Protein AF-A0A0E0HQA9-F1 (afdb_monomer_lite)

Foldseek 3Di:
DDPVVVVVCVLQDAAFPADQDDPDDPDCPPVPPDRRRDGDDVRVDRLVPDDPLSSAPPPPDPPGDPDRDPVVVDPDDCPPPVRVPPD

Radius of gyration: 17.39 Å; chains: 1; bounding box: 38×34×39 Å

Secondary structure (DSSP, 8-state):
--HHHHHHHHHT-PPTTPPP----SS--TT-TT----S--GGGSS-GGGS-GGG-STTTT-TT--S---HHHH----TT-TTT----

pLDDT: mean 78.01, std 9.05, range [38.38, 90.94]

Sequence (87 aa):
MTEECREWVRMNKQRFMQKYYQKGGFFLEKADDCDFSTPTGEDMMDKTILPKVMQVKRFGFKGRMKWTDLVNEDTTDWNNPYVCFAC

Structure (mmCIF, N/CA/C/O backbone):
data_AF-A0A0E0HQA9-F1
#
_entry.id   AF-A0A0E0HQA9-F1
#
loop_
_atom_site.group_PDB
_atom_site.id
_atom_site.type_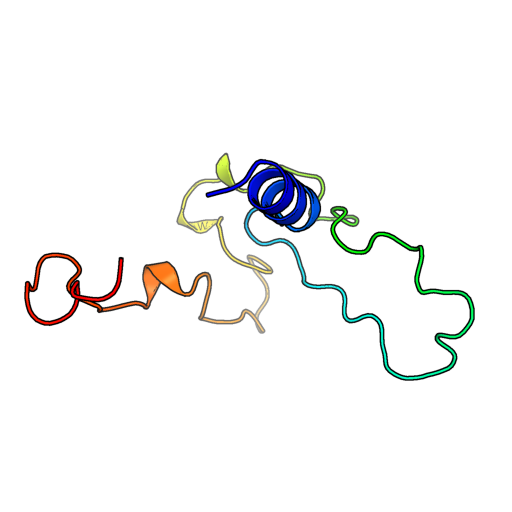symbol
_atom_site.label_atom_id
_atom_site.label_alt_id
_atom_site.label_comp_id
_atom_site.label_asym_id
_atom_site.label_entity_id
_atom_site.label_seq_id
_atom_site.pdbx_PDB_ins_code
_atom_site.Cartn_x
_atom_site.Cartn_y
_atom_site.Cartn_z
_atom_site.occupancy
_atom_site.B_iso_or_equiv
_atom_site.auth_seq_id
_atom_site.auth_comp_id
_atom_site.auth_asym_id
_atom_site.auth_atom_id
_atom_site.pdbx_PDB_model_num
ATOM 1 N N . MET A 1 1 ? -20.754 8.001 -15.690 1.00 58.00 1 MET A N 1
ATOM 2 C CA . MET A 1 1 ? -19.655 7.010 -15.678 1.00 58.00 1 MET A CA 1
ATOM 3 C C . MET A 1 1 ? -19.732 6.186 -16.962 1.00 58.00 1 MET A C 1
ATOM 5 O O . MET A 1 1 ? -20.619 5.346 -17.062 1.00 58.00 1 MET A O 1
ATOM 9 N N . THR A 1 2 ? -18.900 6.483 -17.961 1.00 81.44 2 THR A N 1
ATOM 10 C CA . THR A 1 2 ? -18.866 5.787 -19.266 1.00 81.44 2 THR A CA 1
ATOM 11 C C . THR A 1 2 ? -18.176 4.416 -19.151 1.00 81.44 2 THR A C 1
ATOM 13 O O . THR A 1 2 ? -17.527 4.132 -18.141 1.00 81.44 2 THR A O 1
ATOM 16 N N . GLU A 1 3 ? -18.343 3.534 -20.143 1.00 80.50 3 GLU A N 1
ATOM 17 C CA . GLU A 1 3 ? -17.768 2.173 -20.132 1.00 80.50 3 GLU A CA 1
ATOM 18 C C . GLU A 1 3 ? -16.232 2.185 -20.162 1.00 80.50 3 GLU A C 1
ATOM 20 O O . GLU A 1 3 ? -15.592 1.437 -19.426 1.00 80.50 3 GLU A O 1
ATOM 25 N N . GLU A 1 4 ? -15.652 3.141 -20.886 1.00 79.38 4 GLU A N 1
ATOM 26 C CA . GLU A 1 4 ? -14.211 3.402 -20.954 1.00 79.38 4 GLU A CA 1
ATOM 27 C C . GLU A 1 4 ? -13.603 3.709 -19.572 1.00 79.38 4 GLU A C 1
ATOM 29 O O . GLU A 1 4 ? -12.579 3.142 -19.188 1.00 79.38 4 GLU A O 1
ATOM 34 N N . CYS A 1 5 ? -14.284 4.522 -18.750 1.00 76.44 5 CYS A N 1
ATOM 35 C CA . CYS A 1 5 ? -13.848 4.774 -17.374 1.00 76.44 5 CYS A CA 1
ATOM 36 C C . CYS A 1 5 ? -13.836 3.492 -16.526 1.00 76.44 5 CYS A C 1
ATOM 38 O O . CYS A 1 5 ? -12.982 3.344 -15.652 1.00 76.44 5 CYS A O 1
ATOM 40 N N . ARG A 1 6 ? -14.765 2.550 -16.757 1.00 77.00 6 ARG A N 1
ATOM 41 C CA . ARG A 1 6 ? -14.793 1.275 -16.015 1.00 77.00 6 ARG A CA 1
ATOM 42 C C . ARG A 1 6 ? -13.634 0.370 -16.412 1.00 77.00 6 ARG A C 1
ATOM 44 O O . ARG A 1 6 ? -13.085 -0.309 -15.545 1.00 77.00 6 ARG A O 1
ATOM 51 N N . GLU A 1 7 ? -13.265 0.355 -17.688 1.00 79.62 7 GLU A N 1
ATOM 52 C CA . GLU A 1 7 ? -12.111 -0.409 -18.163 1.00 79.62 7 GLU A CA 1
ATOM 53 C C . GLU A 1 7 ? -10.797 0.170 -17.652 1.00 79.62 7 GLU A C 1
ATOM 55 O O . GLU A 1 7 ? -9.972 -0.586 -17.143 1.00 79.62 7 GLU A O 1
ATOM 60 N N . TRP A 1 8 ? -10.637 1.496 -17.666 1.00 73.00 8 TRP A N 1
ATOM 61 C CA . TRP A 1 8 ? -9.445 2.149 -17.122 1.00 73.00 8 TRP A CA 1
ATOM 62 C C . TRP A 1 8 ? -9.251 1.849 -15.632 1.00 73.00 8 TRP A C 1
ATOM 64 O O . TRP A 1 8 ? -8.153 1.489 -15.204 1.00 73.00 8 TRP A O 1
ATOM 74 N N . VAL A 1 9 ? -10.332 1.913 -14.844 1.00 76.19 9 VAL A N 1
ATOM 75 C CA . VAL A 1 9 ? -10.315 1.528 -13.424 1.00 76.19 9 VAL A CA 1
ATOM 76 C C . VAL A 1 9 ? -9.971 0.050 -13.259 1.00 76.19 9 VAL A C 1
ATOM 78 O O . VAL A 1 9 ? -9.240 -0.293 -12.338 1.00 76.19 9 VAL A O 1
ATOM 81 N N . ARG A 1 10 ? -10.469 -0.833 -14.134 1.00 75.00 10 ARG A N 1
ATOM 82 C CA . ARG A 1 10 ? -10.185 -2.275 -14.078 1.00 75.00 10 ARG A CA 1
ATOM 83 C C . ARG A 1 10 ? -8.718 -2.581 -14.400 1.00 75.00 10 ARG A C 1
ATOM 85 O O . ARG A 1 10 ? -8.118 -3.368 -13.677 1.00 75.00 10 ARG A O 1
ATOM 92 N N . MET A 1 11 ? -8.159 -1.948 -15.431 1.00 73.56 11 MET A N 1
ATOM 93 C CA . MET A 1 11 ? -6.761 -2.102 -15.860 1.00 73.56 11 MET A CA 1
ATOM 94 C C . MET A 1 11 ? -5.771 -1.550 -14.830 1.00 73.56 11 MET A C 1
ATOM 96 O O . MET A 1 11 ? -4.708 -2.116 -14.623 1.00 73.56 11 MET A O 1
ATOM 100 N N . ASN A 1 12 ? -6.136 -0.479 -14.124 1.00 77.50 12 ASN A N 1
ATOM 101 C CA . ASN A 1 12 ? -5.269 0.151 -13.125 1.00 77.50 12 ASN A CA 1
ATOM 102 C C . ASN A 1 12 ? -5.572 -0.295 -11.685 1.00 77.50 12 ASN A C 1
ATOM 104 O O . ASN A 1 12 ? -5.096 0.314 -10.724 1.00 77.50 12 ASN A O 1
ATOM 108 N N . LYS A 1 13 ? -6.366 -1.358 -11.499 1.00 81.56 13 LYS A N 1
ATOM 109 C CA . LYS A 1 13 ? -6.732 -1.835 -10.164 1.00 81.56 13 LYS A CA 1
ATOM 110 C C . LYS A 1 13 ? -5.615 -2.684 -9.562 1.00 81.56 13 LYS A C 1
ATOM 112 O O . LYS A 1 13 ? -5.488 -3.868 -9.857 1.00 81.56 13 LYS A O 1
ATOM 117 N N . GLN A 1 14 ? -4.862 -2.094 -8.641 1.00 83.12 14 GLN A N 1
ATOM 118 C CA . GLN A 1 14 ? -3.866 -2.817 -7.854 1.00 83.12 14 GLN A CA 1
ATOM 119 C C . GLN A 1 14 ? -4.512 -3.642 -6.732 1.00 83.12 14 GLN A C 1
ATOM 121 O O . GLN A 1 14 ? -5.562 -3.289 -6.184 1.00 83.12 14 GLN A O 1
ATOM 126 N N . ARG A 1 15 ? -3.876 -4.762 -6.380 1.00 85.62 15 ARG A N 1
ATOM 127 C CA . ARG A 1 15 ? -4.290 -5.619 -5.262 1.00 85.62 15 ARG A CA 1
ATOM 128 C C . ARG A 1 15 ? -3.885 -5.011 -3.921 1.00 85.62 15 ARG A C 1
ATOM 130 O O . ARG A 1 15 ? -2.988 -4.173 -3.826 1.00 85.62 15 ARG A O 1
ATOM 137 N N . PHE A 1 16 ? -4.534 -5.482 -2.859 1.00 83.56 16 PHE A N 1
ATOM 138 C CA . PHE A 1 16 ? -4.249 -5.048 -1.496 1.00 83.56 16 PHE A CA 1
ATOM 139 C C . PHE A 1 16 ? -2.767 -5.259 -1.137 1.00 83.56 16 PHE A C 1
ATOM 141 O O . PHE A 1 16 ? -2.223 -6.350 -1.308 1.00 83.56 16 PHE A O 1
ATOM 148 N N . MET A 1 17 ? -2.122 -4.196 -0.641 1.00 83.44 17 MET A N 1
ATOM 149 C CA . MET A 1 17 ? -0.695 -4.127 -0.295 1.00 83.44 17 MET A CA 1
ATOM 150 C C . MET A 1 17 ? 0.307 -4.345 -1.442 1.00 83.44 17 MET A C 1
ATOM 152 O O . MET A 1 17 ? 1.506 -4.426 -1.158 1.00 83.44 17 MET A O 1
ATOM 156 N N . GLN A 1 18 ? -0.132 -4.372 -2.703 1.00 86.62 18 GLN A N 1
ATOM 157 C CA . GLN A 1 18 ? 0.770 -4.476 -3.848 1.00 86.62 18 GLN A CA 1
ATOM 158 C C . GLN A 1 18 ? 1.757 -3.299 -3.882 1.00 86.62 18 GLN A C 1
ATOM 160 O O . GLN A 1 18 ? 1.422 -2.158 -3.535 1.00 86.62 18 GLN A O 1
ATOM 165 N N . LYS A 1 19 ? 3.011 -3.563 -4.254 1.00 83.75 19 LYS A N 1
ATOM 166 C CA . LYS A 1 19 ? 4.001 -2.500 -4.441 1.00 83.75 19 LYS A CA 1
ATOM 167 C C . LYS A 1 19 ? 3.787 -1.808 -5.787 1.00 83.75 19 LYS A C 1
ATOM 169 O O . LYS A 1 19 ? 3.748 -2.459 -6.824 1.00 83.75 19 LYS A O 1
ATOM 174 N N . TYR A 1 20 ? 3.735 -0.476 -5.769 1.00 83.94 20 TYR A N 1
ATOM 175 C CA . TYR A 1 20 ? 3.751 0.310 -6.997 1.00 83.94 20 TYR A CA 1
ATOM 176 C C . TYR A 1 20 ? 5.102 0.161 -7.704 1.00 83.94 20 TYR A C 1
ATOM 178 O O . TYR A 1 20 ? 6.157 0.433 -7.117 1.00 83.94 20 TYR A O 1
ATOM 186 N N . TYR A 1 21 ? 5.059 -0.280 -8.958 1.00 84.19 21 TYR A N 1
ATOM 187 C CA . TYR A 1 21 ? 6.225 -0.310 -9.822 1.00 84.19 21 TYR A CA 1
ATOM 188 C C . TYR A 1 21 ? 6.348 1.033 -10.541 1.00 84.19 21 TYR A C 1
ATOM 190 O O . TYR A 1 21 ? 5.495 1.413 -11.338 1.00 84.19 21 TYR A O 1
ATOM 198 N N . GLN A 1 22 ? 7.418 1.769 -10.249 1.00 82.50 22 GLN A N 1
ATOM 199 C CA . GLN A 1 22 ? 7.705 3.017 -10.940 1.00 82.50 22 GLN A CA 1
ATOM 200 C C . GLN A 1 22 ? 8.405 2.706 -12.266 1.00 82.50 22 GLN A C 1
ATOM 202 O O . GLN A 1 22 ? 9.495 2.141 -12.268 1.00 82.50 22 GLN A O 1
ATOM 207 N N . LYS A 1 23 ? 7.802 3.134 -13.380 1.00 78.31 23 LYS A N 1
ATOM 208 C CA . LYS A 1 23 ? 8.293 2.920 -14.754 1.00 78.31 23 LYS A CA 1
ATOM 209 C C . LYS A 1 23 ? 9.703 3.484 -15.024 1.00 78.31 23 LYS A C 1
ATOM 211 O O . LYS A 1 23 ? 10.358 3.081 -15.977 1.00 78.31 23 LYS A O 1
ATOM 216 N N . GLY A 1 24 ? 10.203 4.369 -14.159 1.00 79.62 24 GLY A N 1
ATOM 217 C CA . GLY A 1 24 ? 11.455 5.096 -14.375 1.00 79.62 24 GLY A CA 1
ATOM 218 C C . GLY A 1 24 ? 11.296 6.192 -15.435 1.00 79.62 24 GLY A C 1
ATOM 219 O O . GLY A 1 24 ? 10.248 6.312 -16.060 1.00 79.62 24 GLY A O 1
ATOM 220 N N . GLY A 1 25 ? 12.317 7.038 -15.589 1.00 78.50 25 GLY A N 1
ATOM 221 C CA . GLY A 1 25 ? 12.303 8.174 -16.527 1.00 78.50 25 GLY A CA 1
ATOM 222 C C . GLY A 1 25 ? 13.285 8.052 -17.695 1.00 78.50 25 GLY A C 1
ATOM 223 O O . GLY A 1 25 ? 13.422 8.994 -18.466 1.00 78.50 25 GLY A O 1
ATOM 224 N N . PHE A 1 26 ? 14.002 6.932 -17.815 1.00 77.38 26 PHE A N 1
ATOM 225 C CA . PHE A 1 26 ? 15.091 6.763 -18.781 1.00 77.38 26 PHE A CA 1
ATOM 226 C C . PHE A 1 26 ? 14.721 5.712 -19.838 1.00 77.38 26 PHE A C 1
ATOM 228 O O . PHE A 1 26 ? 14.215 4.651 -19.486 1.00 77.38 26 PHE A O 1
ATOM 235 N N . PHE A 1 27 ? 15.003 6.006 -21.115 1.00 70.38 27 PHE A N 1
ATOM 236 C CA . PHE A 1 27 ? 14.843 5.104 -22.273 1.00 70.38 27 PHE A CA 1
ATOM 237 C C . PHE A 1 27 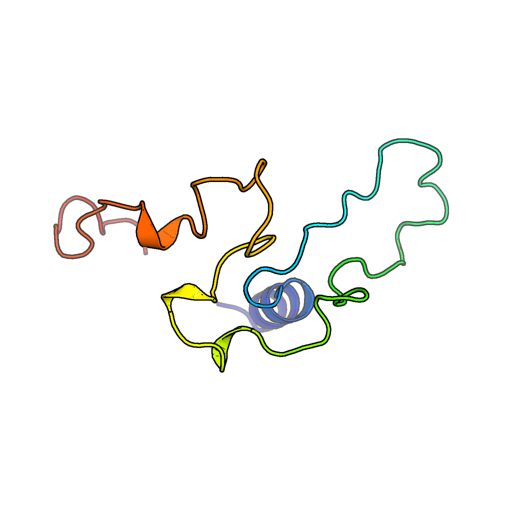? 13.440 4.478 -22.435 1.00 70.38 27 PHE A C 1
ATOM 239 O O . PHE A 1 27 ? 13.297 3.267 -22.579 1.00 70.38 27 PHE A O 1
ATOM 246 N N . LEU A 1 28 ? 12.397 5.314 -22.436 1.00 69.31 28 LEU A N 1
ATOM 247 C CA . LEU A 1 28 ? 10.993 4.874 -22.481 1.00 69.31 28 LEU A CA 1
ATOM 248 C C . LEU A 1 28 ? 10.446 4.573 -23.886 1.00 69.31 28 LEU A C 1
ATOM 250 O O . LEU A 1 28 ? 9.377 3.987 -23.990 1.00 69.31 28 LEU A O 1
ATOM 254 N N . GLU A 1 29 ? 11.192 4.886 -24.949 1.00 68.38 29 GLU A N 1
ATOM 255 C CA . GLU A 1 29 ? 10.751 4.821 -26.359 1.00 68.38 29 GLU A CA 1
ATOM 256 C C . GLU A 1 29 ? 10.175 3.465 -26.821 1.00 68.38 29 GLU A C 1
ATOM 258 O O . GLU A 1 29 ? 9.517 3.396 -27.852 1.00 68.38 29 GLU A O 1
ATOM 263 N N . LYS A 1 30 ? 10.433 2.375 -26.086 1.00 64.69 30 LYS A N 1
ATOM 264 C CA . LYS A 1 30 ? 9.937 1.017 -26.382 1.00 64.69 30 LYS A CA 1
ATOM 265 C C . LYS A 1 30 ? 9.157 0.366 -25.237 1.00 64.69 30 LYS A C 1
ATOM 267 O O . LYS A 1 30 ? 8.753 -0.783 -25.364 1.00 64.69 30 LYS A O 1
ATOM 272 N N . ALA A 1 31 ? 9.001 1.049 -24.106 1.00 62.09 31 ALA A N 1
ATOM 273 C CA . ALA A 1 31 ? 8.449 0.468 -22.880 1.00 62.09 31 ALA A CA 1
ATOM 274 C C . ALA A 1 31 ? 7.014 0.932 -22.585 1.00 62.09 31 ALA A C 1
ATOM 276 O O . ALA A 1 31 ? 6.489 0.650 -21.505 1.00 62.09 31 ALA A O 1
ATOM 277 N N . ASP A 1 32 ? 6.394 1.676 -23.504 1.00 64.56 32 ASP A N 1
ATOM 278 C CA . ASP A 1 32 ? 5.062 2.247 -23.304 1.00 64.56 32 ASP A CA 1
ATOM 279 C C . ASP A 1 32 ? 3.938 1.206 -23.287 1.00 64.56 32 ASP A C 1
ATOM 281 O O . ASP A 1 32 ? 2.967 1.407 -22.562 1.00 64.56 32 ASP A O 1
ATOM 285 N N . ASP A 1 33 ? 4.146 0.053 -23.927 1.00 67.69 33 ASP A N 1
ATOM 286 C CA . ASP A 1 33 ? 3.152 -1.026 -24.020 1.00 67.69 33 ASP A CA 1
ATOM 287 C C . ASP A 1 33 ? 3.264 -2.089 -22.907 1.00 67.69 33 ASP A C 1
ATOM 289 O O . ASP A 1 33 ? 2.527 -3.076 -22.903 1.00 67.69 33 ASP A O 1
ATOM 293 N N . CYS A 1 34 ? 4.191 -1.930 -21.956 1.00 71.75 34 CYS A N 1
ATOM 294 C CA . CYS A 1 34 ? 4.347 -2.879 -20.853 1.00 71.75 34 CYS A CA 1
ATOM 295 C C . CYS A 1 34 ? 3.354 -2.581 -19.719 1.00 71.75 34 CYS A C 1
ATOM 297 O O . CYS A 1 34 ? 3.343 -1.482 -19.165 1.00 71.75 34 CYS A O 1
ATOM 299 N N . ASP A 1 35 ? 2.570 -3.584 -19.320 1.00 73.31 35 ASP A N 1
ATOM 300 C CA . ASP A 1 35 ? 1.676 -3.489 -18.165 1.00 73.31 35 ASP A CA 1
ATOM 301 C C . ASP A 1 35 ? 2.458 -3.631 -16.843 1.00 73.31 35 ASP A C 1
ATOM 303 O O . ASP A 1 35 ? 3.116 -4.641 -16.586 1.00 73.31 35 ASP A O 1
ATOM 307 N N . PHE A 1 36 ? 2.382 -2.605 -15.990 1.00 78.12 36 PHE A N 1
ATOM 308 C CA . PHE A 1 36 ? 3.030 -2.549 -14.671 1.00 78.12 36 PHE A CA 1
ATOM 309 C C . PHE A 1 36 ? 2.049 -2.759 -13.510 1.00 78.12 36 PHE A C 1
ATOM 311 O O . PHE A 1 36 ? 2.438 -2.698 -12.340 1.00 78.12 36 PHE A O 1
ATOM 318 N N . SER A 1 37 ? 0.770 -2.982 -13.814 1.00 79.31 37 SER A N 1
ATOM 319 C CA . SER A 1 37 ? -0.278 -3.203 -12.817 1.00 79.31 37 SER A CA 1
ATOM 320 C C . SER A 1 37 ? -0.260 -4.625 -12.248 1.00 79.31 37 SER A C 1
ATOM 322 O O . SER A 1 37 ? -0.858 -4.887 -11.202 1.00 79.31 37 SER A O 1
ATOM 324 N N . THR A 1 38 ? 0.462 -5.548 -12.888 1.00 83.25 38 THR A N 1
ATOM 325 C CA . THR A 1 38 ? 0.472 -6.963 -12.515 1.00 83.25 38 THR A CA 1
ATOM 326 C C . THR A 1 38 ? 1.199 -7.222 -11.187 1.00 83.25 38 THR A C 1
ATOM 328 O O . THR A 1 38 ? 2.230 -6.598 -10.916 1.00 83.25 38 THR A O 1
ATOM 331 N N . PRO A 1 39 ? 0.703 -8.144 -10.340 1.00 80.38 39 PRO A N 1
ATOM 332 C CA . PRO A 1 39 ? 1.341 -8.483 -9.072 1.00 80.38 39 PRO A CA 1
ATOM 333 C C . PRO A 1 39 ? 2.653 -9.242 -9.289 1.00 80.38 39 PRO A C 1
ATOM 335 O O . PRO A 1 39 ? 2.694 -10.251 -9.992 1.00 80.38 39 PRO A O 1
ATOM 338 N N . THR A 1 40 ? 3.714 -8.802 -8.613 1.00 82.19 40 THR A N 1
ATOM 339 C CA . THR A 1 40 ? 5.053 -9.394 -8.742 1.00 82.19 40 THR A CA 1
ATOM 340 C C . THR A 1 40 ? 5.445 -10.139 -7.468 1.00 82.19 40 THR A C 1
ATOM 342 O O . THR A 1 40 ? 5.351 -9.595 -6.367 1.00 82.19 40 THR A O 1
ATOM 345 N N . GLY A 1 41 ? 5.932 -11.377 -7.613 1.00 82.62 41 GLY A N 1
ATOM 346 C CA . GLY A 1 41 ? 6.534 -12.164 -6.530 1.00 82.62 41 GLY A CA 1
ATOM 347 C C . GLY A 1 41 ? 5.623 -12.333 -5.307 1.00 82.62 41 GLY A C 1
ATOM 348 O O . GLY A 1 41 ? 4.637 -13.061 -5.347 1.00 82.62 41 GLY A O 1
ATOM 349 N N . GLU A 1 42 ? 5.955 -11.646 -4.212 1.00 75.75 42 GLU A N 1
ATOM 350 C CA . GLU A 1 42 ? 5.268 -11.728 -2.910 1.00 75.75 42 GLU A CA 1
ATOM 351 C C . GLU A 1 42 ? 3.824 -11.174 -2.933 1.00 75.75 42 GLU A C 1
ATOM 353 O O . GLU A 1 42 ? 3.030 -11.434 -2.026 1.00 75.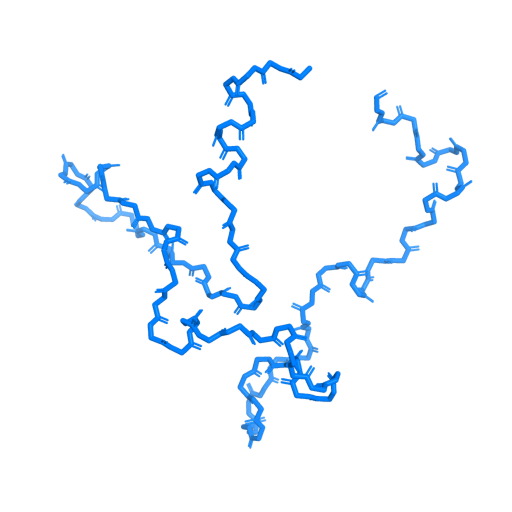75 42 GLU A O 1
ATOM 358 N N . ASP A 1 43 ? 3.459 -10.416 -3.971 1.00 79.81 43 ASP A N 1
ATOM 359 C CA . ASP A 1 43 ? 2.119 -9.840 -4.165 1.00 79.81 43 ASP A CA 1
ATOM 360 C C . ASP A 1 43 ? 1.158 -10.766 -4.938 1.00 79.81 43 ASP A C 1
ATOM 362 O O . ASP A 1 43 ? -0.009 -10.427 -5.146 1.00 79.81 43 ASP A O 1
ATOM 366 N N . MET A 1 44 ? 1.614 -11.959 -5.345 1.00 82.88 44 MET A N 1
ATOM 367 C CA . MET A 1 44 ? 0.754 -12.969 -5.978 1.00 82.88 44 MET A CA 1
ATOM 368 C C . MET A 1 44 ? -0.271 -13.564 -5.004 1.00 82.88 44 MET A C 1
ATOM 370 O O . MET A 1 44 ? -1.373 -13.940 -5.413 1.00 82.88 44 MET A O 1
ATOM 374 N N . MET A 1 45 ? 0.058 -13.610 -3.713 1.00 83.38 45 MET A N 1
ATOM 375 C CA . MET A 1 45 ? -0.834 -14.135 -2.680 1.00 83.38 45 MET A CA 1
ATOM 376 C C . MET A 1 45 ? -1.886 -13.102 -2.284 1.00 83.38 45 MET A C 1
ATOM 378 O O . MET A 1 45 ? -1.594 -11.910 -2.174 1.00 83.38 45 MET A O 1
ATOM 382 N N . ASP A 1 46 ? -3.112 -13.563 -2.035 1.00 84.19 46 ASP A N 1
ATOM 383 C CA . ASP A 1 46 ? -4.167 -12.680 -1.554 1.00 84.19 46 ASP A CA 1
ATOM 384 C C . ASP A 1 46 ? -3.985 -12.370 -0.065 1.00 84.19 46 ASP A C 1
ATOM 386 O O . ASP A 1 46 ? -4.247 -13.196 0.810 1.00 84.19 46 ASP A O 1
ATOM 390 N N . LYS A 1 47 ? -3.515 -11.157 0.225 1.00 84.00 47 LYS A N 1
ATOM 391 C CA . LYS A 1 47 ? -3.218 -10.715 1.591 1.00 84.00 47 LYS A CA 1
ATOM 392 C C . LYS A 1 47 ? -4.473 -10.331 2.381 1.00 84.00 47 LYS A C 1
ATOM 394 O O . LYS A 1 47 ? -4.373 -10.083 3.579 1.00 84.00 47 LYS A O 1
ATOM 399 N N . THR A 1 48 ? -5.648 -10.311 1.750 1.00 84.94 48 THR A N 1
ATOM 400 C CA . THR A 1 48 ? -6.923 -10.015 2.429 1.00 84.94 48 THR A CA 1
ATOM 401 C C . THR A 1 48 ? -7.369 -11.140 3.364 1.00 84.94 48 THR A C 1
ATOM 403 O O . THR A 1 48 ? -8.016 -10.878 4.374 1.00 84.94 48 THR A O 1
ATOM 406 N N . ILE A 1 49 ? -6.961 -12.379 3.073 1.00 89.00 49 ILE A N 1
ATOM 407 C CA . ILE A 1 49 ? -7.292 -13.575 3.863 1.00 89.00 49 ILE A CA 1
ATOM 408 C C . ILE A 1 49 ? -6.491 -13.608 5.179 1.00 89.00 49 ILE A C 1
ATOM 410 O O . ILE A 1 49 ? -6.830 -14.32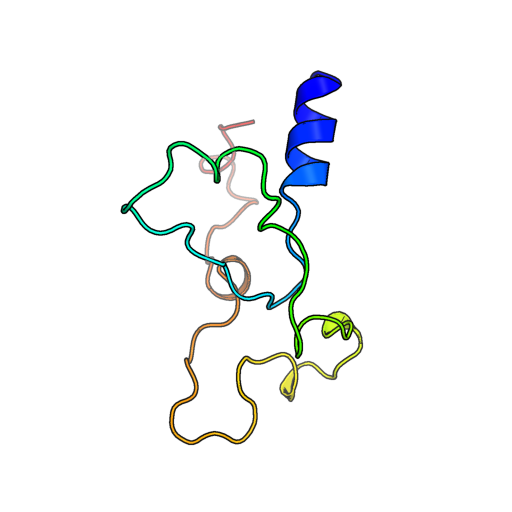7 6.119 1.00 89.00 49 ILE A O 1
ATOM 414 N N . LEU A 1 50 ? -5.424 -12.810 5.276 1.00 86.75 50 LEU A N 1
ATOM 415 C CA . LEU A 1 50 ? -4.582 -12.756 6.463 1.00 86.75 50 LEU A CA 1
ATOM 416 C C . LEU A 1 50 ? -5.316 -12.081 7.637 1.00 86.75 50 LEU A C 1
ATOM 418 O O . LEU A 1 50 ? -6.027 -11.094 7.436 1.00 86.75 50 LEU A O 1
ATOM 422 N N . PRO A 1 51 ? -5.082 -12.532 8.882 1.00 90.94 51 PRO A N 1
ATOM 423 C CA . PRO A 1 51 ? -5.514 -11.830 10.087 1.00 90.94 51 PRO A CA 1
ATOM 424 C C . PRO A 1 51 ? -5.018 -10.380 10.111 1.00 90.94 51 PRO A C 1
ATOM 426 O O . PRO A 1 51 ? -3.896 -10.101 9.685 1.00 90.94 51 PRO A O 1
ATOM 429 N N . LYS A 1 52 ? -5.805 -9.460 10.685 1.00 86.50 52 LYS A N 1
ATOM 430 C CA . LYS A 1 52 ? -5.543 -8.004 10.659 1.00 86.50 52 LYS A CA 1
ATOM 431 C C . LYS A 1 52 ? -4.128 -7.610 11.108 1.00 86.50 52 LYS A C 1
ATOM 433 O O . LYS A 1 52 ? -3.532 -6.710 10.529 1.00 86.50 52 LYS A O 1
ATOM 438 N N . VAL A 1 53 ? -3.558 -8.311 12.089 1.00 86.44 53 VAL A N 1
ATOM 439 C CA . VAL A 1 53 ? -2.192 -8.061 12.596 1.00 86.44 53 VAL A CA 1
ATOM 440 C C . VAL A 1 53 ? -1.111 -8.351 11.541 1.00 86.44 53 VAL A C 1
ATOM 442 O O . VAL A 1 53 ? -0.060 -7.713 11.539 1.00 86.44 53 VAL A O 1
ATOM 445 N N . MET A 1 54 ? -1.380 -9.285 10.625 1.00 87.19 54 MET A N 1
ATOM 446 C CA . MET A 1 54 ? -0.488 -9.674 9.528 1.00 87.19 54 MET A CA 1
ATOM 447 C C . MET A 1 54 ? -0.755 -8.911 8.221 1.00 87.19 54 MET A C 1
ATOM 449 O O . MET A 1 54 ? 0.054 -9.009 7.301 1.00 87.19 54 MET A O 1
ATOM 453 N N . GLN A 1 55 ? -1.823 -8.108 8.135 1.00 87.25 55 GLN A N 1
ATOM 454 C CA . GLN A 1 55 ? -2.138 -7.238 6.987 1.00 87.25 55 GLN A CA 1
ATOM 455 C C . GLN A 1 55 ? -1.238 -5.993 6.955 1.00 87.25 55 GLN A C 1
ATOM 457 O O . GLN A 1 55 ? -1.688 -4.848 6.937 1.00 87.25 55 GLN A O 1
ATOM 462 N N . VAL A 1 56 ? 0.072 -6.212 7.028 1.00 85.31 56 VAL A N 1
ATOM 463 C CA . VAL A 1 56 ? 1.066 -5.156 7.154 1.00 85.31 56 VAL A CA 1
ATOM 464 C C . VAL A 1 56 ? 2.283 -5.449 6.288 1.00 85.31 56 VAL A C 1
ATOM 466 O O . VAL A 1 56 ? 2.739 -6.587 6.187 1.00 85.31 56 VAL A O 1
ATOM 469 N N . LYS A 1 57 ? 2.841 -4.420 5.637 1.00 82.75 57 LYS A N 1
ATOM 470 C CA . LYS A 1 57 ? 4.000 -4.613 4.752 1.00 82.75 57 LYS A CA 1
ATOM 471 C C . LYS A 1 57 ? 5.220 -5.038 5.576 1.00 82.75 57 LYS A C 1
ATOM 473 O O . LYS A 1 57 ? 5.548 -4.380 6.563 1.00 82.75 57 LYS A O 1
ATOM 478 N N . ARG A 1 58 ? 5.910 -6.099 5.131 1.00 80.81 58 ARG A N 1
ATOM 479 C CA . ARG A 1 58 ? 7.151 -6.633 5.732 1.00 80.81 58 ARG A CA 1
ATOM 480 C C . ARG A 1 58 ? 6.985 -6.984 7.221 1.00 80.81 58 ARG A C 1
ATOM 482 O O . ARG A 1 58 ? 7.702 -6.464 8.078 1.00 80.81 58 ARG A O 1
ATOM 489 N N . PHE A 1 59 ? 6.014 -7.845 7.528 1.00 84.25 59 PHE A N 1
ATOM 490 C CA . PHE A 1 59 ? 5.782 -8.351 8.884 1.00 84.25 59 PHE A CA 1
ATOM 491 C C . PHE A 1 59 ? 7.064 -8.974 9.473 1.00 84.25 59 PHE A C 1
ATOM 493 O O . PHE A 1 59 ? 7.783 -9.690 8.784 1.00 84.25 59 PHE A O 1
ATOM 500 N N . GLY A 1 60 ? 7.381 -8.658 10.733 1.00 85.44 60 GLY A N 1
ATOM 501 C CA . GLY A 1 60 ? 8.576 -9.168 11.425 1.00 85.44 60 GLY A CA 1
ATOM 502 C C . GLY A 1 60 ? 9.898 -8.438 11.135 1.00 85.44 60 GLY A C 1
ATOM 503 O O . GLY A 1 60 ? 10.896 -8.726 11.790 1.00 85.44 60 GLY A O 1
ATOM 504 N N . PHE A 1 61 ? 9.938 -7.459 10.220 1.00 87.50 61 PHE A N 1
ATOM 505 C CA . PHE A 1 61 ? 11.152 -6.675 9.956 1.00 87.50 61 PHE A CA 1
ATOM 506 C C . PHE A 1 61 ? 11.255 -5.427 10.846 1.00 87.50 61 PHE A C 1
ATOM 508 O O . PHE A 1 61 ? 10.310 -4.649 10.972 1.00 87.50 61 PHE A O 1
ATOM 515 N N . LYS A 1 62 ? 12.456 -5.169 11.384 1.00 83.94 62 LYS A N 1
ATOM 516 C CA . LYS A 1 62 ? 12.761 -4.000 12.239 1.00 83.94 62 LYS A CA 1
ATOM 517 C C . LYS A 1 62 ? 12.523 -2.644 11.545 1.00 83.94 62 LYS A C 1
ATOM 519 O O . LYS A 1 62 ? 12.250 -1.658 12.216 1.00 83.94 62 LYS A O 1
ATOM 524 N N . GLY A 1 63 ? 12.608 -2.595 10.212 1.00 84.62 63 GLY A N 1
ATOM 525 C CA . GLY A 1 63 ? 12.416 -1.391 9.385 1.00 84.62 63 GLY A CA 1
ATOM 526 C C . GLY A 1 63 ? 11.022 -1.259 8.767 1.00 84.62 63 GLY A C 1
ATOM 527 O O . GLY A 1 63 ? 10.888 -0.757 7.651 1.00 84.62 63 GLY A O 1
ATOM 528 N N . ARG A 1 64 ? 9.990 -1.788 9.428 1.00 85.94 64 ARG A N 1
ATOM 529 C CA . ARG A 1 64 ? 8.615 -1.737 8.929 1.00 85.94 64 ARG A CA 1
ATOM 530 C C . ARG A 1 64 ? 8.084 -0.293 8.892 1.00 85.94 64 ARG A C 1
ATOM 532 O O . ARG A 1 64 ? 8.256 0.474 9.837 1.00 85.94 64 ARG A O 1
ATOM 539 N N . MET A 1 65 ? 7.374 0.051 7.816 1.00 79.62 65 MET A N 1
ATOM 540 C CA . MET A 1 65 ? 6.626 1.309 7.716 1.00 79.62 65 MET A CA 1
ATOM 541 C C . MET A 1 65 ? 5.378 1.260 8.608 1.00 79.62 65 MET A C 1
ATOM 543 O O . MET A 1 65 ? 4.674 0.249 8.640 1.00 79.62 65 MET A O 1
ATOM 547 N N . LYS A 1 66 ? 5.110 2.355 9.328 1.00 79.88 66 LYS A N 1
ATOM 548 C CA . LYS A 1 66 ? 3.957 2.465 10.238 1.00 79.88 66 LYS A CA 1
ATOM 549 C C . LYS A 1 66 ? 2.624 2.475 9.481 1.00 79.88 66 LYS A C 1
ATOM 551 O O . LYS A 1 66 ? 1.672 1.843 9.923 1.00 79.88 66 LYS A O 1
ATOM 556 N N . TRP A 1 67 ? 2.608 3.122 8.320 1.00 77.81 67 TRP A N 1
ATOM 557 C CA . TRP A 1 67 ? 1.415 3.369 7.513 1.00 77.81 67 TRP A CA 1
ATOM 558 C C . TRP A 1 67 ? 1.078 2.181 6.605 1.00 77.81 67 TRP A C 1
ATOM 560 O O . TRP A 1 67 ? 1.975 1.580 6.004 1.00 77.81 67 TRP A O 1
ATOM 570 N N . THR A 1 68 ? -0.210 1.841 6.523 1.00 77.44 68 THR A N 1
ATOM 571 C CA . THR A 1 68 ? -0.721 0.706 5.733 1.00 77.44 68 THR A CA 1
ATOM 572 C C . THR A 1 68 ? -1.532 1.193 4.540 1.00 77.44 68 THR A C 1
ATOM 574 O O . THR A 1 68 ? -1.044 1.090 3.415 1.00 77.44 68 THR A O 1
ATOM 577 N N . ASP A 1 69 ? -2.687 1.805 4.801 1.00 77.94 69 ASP A N 1
ATOM 578 C CA . ASP A 1 69 ? -3.602 2.345 3.797 1.00 77.94 69 ASP A CA 1
ATOM 579 C C . ASP A 1 69 ? -4.023 3.764 4.166 1.00 77.94 69 ASP A C 1
ATOM 581 O O . ASP A 1 69 ? -4.192 4.064 5.346 1.00 77.94 69 ASP A O 1
ATOM 585 N N . LEU A 1 70 ? -4.264 4.605 3.156 1.00 78.25 70 LEU A N 1
ATOM 586 C CA . LEU A 1 70 ? -4.778 5.959 3.371 1.00 78.25 70 LEU A CA 1
ATOM 587 C C . LEU A 1 70 ? -6.124 5.928 4.102 1.00 78.25 70 LEU A C 1
ATOM 589 O O . LEU A 1 70 ? -6.322 6.694 5.028 1.00 78.25 70 LEU A O 1
ATOM 593 N N . VAL A 1 71 ? -7.001 4.985 3.748 1.00 79.44 71 VAL A N 1
ATOM 594 C CA . VAL A 1 71 ? -8.345 4.848 4.334 1.00 79.44 71 VAL A CA 1
ATOM 595 C C . VAL A 1 71 ? -8.309 4.576 5.842 1.00 79.44 71 VAL A C 1
ATOM 597 O O . VAL A 1 71 ? -9.213 4.991 6.552 1.00 79.44 71 VAL A O 1
ATOM 600 N N . ASN A 1 72 ? -7.274 3.900 6.353 1.00 78.31 72 ASN A N 1
ATOM 601 C CA . ASN A 1 72 ? -7.165 3.643 7.795 1.00 78.31 72 ASN A CA 1
ATOM 602 C C . ASN A 1 72 ? -6.733 4.890 8.584 1.00 78.31 72 ASN A C 1
ATOM 604 O O . ASN A 1 72 ? -6.962 4.946 9.787 1.00 78.31 72 ASN A O 1
ATOM 608 N N . GLU A 1 73 ? -6.081 5.846 7.922 1.00 80.44 73 GLU A N 1
ATOM 609 C CA . GLU A 1 73 ? -5.578 7.088 8.525 1.00 80.44 73 GLU A CA 1
ATOM 610 C C . GLU A 1 73 ? -6.448 8.299 8.162 1.00 80.44 73 GLU A C 1
ATOM 612 O O . GLU A 1 73 ? -6.275 9.385 8.715 1.00 80.44 73 GLU A O 1
ATOM 617 N N . ASP A 1 74 ? -7.366 8.119 7.212 1.00 82.06 74 ASP A N 1
ATOM 618 C CA . ASP A 1 74 ? -8.314 9.123 6.770 1.00 82.06 74 ASP A CA 1
ATOM 619 C C . ASP A 1 74 ? -9.349 9.361 7.871 1.00 82.06 74 ASP A C 1
ATOM 621 O O . ASP A 1 74 ? -10.202 8.523 8.159 1.00 82.06 74 ASP A O 1
ATOM 625 N N . THR A 1 75 ? -9.253 10.520 8.513 1.00 81.94 75 THR A N 1
ATOM 626 C CA . T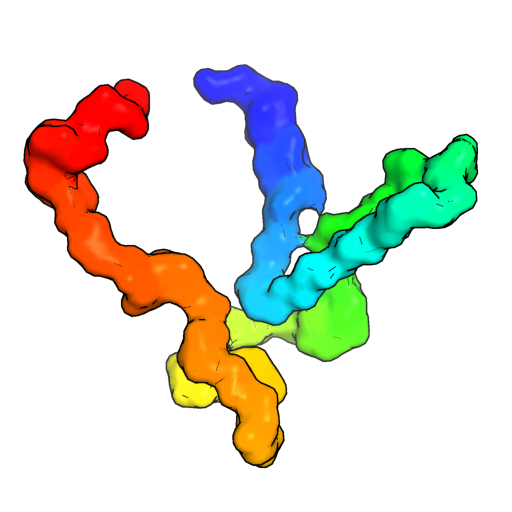HR A 1 75 ? -10.190 10.966 9.549 1.00 81.94 75 THR A CA 1
ATOM 627 C C . THR A 1 75 ? -11.352 11.774 8.975 1.00 81.94 75 THR A C 1
ATOM 629 O O . THR A 1 75 ? -12.106 12.387 9.733 1.00 81.94 75 THR A O 1
ATOM 632 N N . THR A 1 76 ? -11.498 11.801 7.647 1.00 81.50 76 THR A N 1
ATOM 633 C CA . THR A 1 76 ? -12.576 12.516 6.968 1.00 81.50 76 THR A CA 1
ATOM 634 C C . THR A 1 76 ? -13.931 11.957 7.397 1.00 81.50 76 THR A C 1
ATOM 636 O O . THR A 1 76 ? -14.232 10.776 7.221 1.00 81.50 76 THR A O 1
ATOM 639 N N . ASP A 1 77 ? -14.773 12.824 7.962 1.00 80.50 77 ASP A N 1
ATOM 640 C CA . ASP A 1 77 ? -16.153 12.477 8.282 1.00 80.50 77 ASP A CA 1
ATOM 641 C C . ASP A 1 77 ? -17.008 12.534 7.013 1.00 80.50 77 ASP A C 1
ATOM 643 O O . ASP A 1 77 ? -17.487 13.591 6.597 1.00 80.50 77 ASP A O 1
ATOM 647 N N . TRP A 1 78 ? -17.200 11.370 6.398 1.00 77.31 78 TRP A N 1
ATOM 648 C CA . TRP A 1 78 ? -17.999 11.213 5.184 1.00 77.31 78 TRP A CA 1
ATOM 649 C C . TRP A 1 78 ? -19.503 11.467 5.395 1.00 77.31 78 TRP A C 1
ATOM 651 O O . TRP A 1 78 ? -20.223 11.659 4.416 1.00 77.31 78 TRP A O 1
ATOM 661 N N . ASN A 1 79 ? -19.985 11.518 6.645 1.00 78.75 79 ASN A N 1
ATOM 662 C CA . ASN A 1 79 ? -21.367 11.889 6.971 1.00 78.75 79 ASN A CA 1
ATOM 663 C C . ASN A 1 79 ? -21.556 13.400 7.152 1.00 78.75 79 ASN A C 1
ATOM 665 O O . ASN A 1 79 ? -22.690 13.857 7.316 1.00 78.75 79 ASN A O 1
ATOM 669 N N . ASN A 1 80 ? -20.480 14.188 7.124 1.00 77.88 80 ASN A N 1
ATOM 670 C CA . ASN A 1 80 ? -20.586 15.631 7.220 1.00 77.88 80 ASN A CA 1
ATOM 671 C C . ASN A 1 80 ? -21.102 16.207 5.884 1.00 77.88 80 ASN A C 1
ATOM 673 O O . ASN A 1 80 ? -20.396 16.134 4.869 1.00 77.88 80 ASN A O 1
ATOM 677 N N . PRO A 1 81 ? -22.296 16.832 5.860 1.00 75.12 81 PRO A N 1
ATOM 678 C CA . PRO A 1 81 ? -22.887 17.352 4.630 1.00 75.12 81 PRO A CA 1
ATOM 679 C C . PRO A 1 81 ? -22.008 18.406 3.950 1.00 75.12 81 PRO A C 1
ATOM 681 O O . PRO A 1 81 ? -22.084 18.540 2.740 1.00 75.12 81 PRO A O 1
ATOM 684 N N . TYR A 1 82 ? -21.133 19.103 4.685 1.00 73.31 82 TYR A N 1
ATOM 685 C CA . TYR A 1 82 ? -20.231 20.118 4.128 1.00 73.31 82 TYR A CA 1
ATOM 686 C C . TYR A 1 82 ? -18.979 19.557 3.449 1.00 73.31 82 TYR A C 1
ATOM 688 O O . TYR A 1 82 ? -18.314 20.279 2.711 1.00 73.31 82 TYR A O 1
ATOM 696 N N . VAL A 1 83 ? -18.653 18.287 3.689 1.00 70.81 83 VAL A N 1
ATOM 697 C CA . VAL A 1 83 ? -17.471 17.619 3.121 1.00 70.81 83 VAL A CA 1
ATOM 698 C C . VAL A 1 83 ? -17.858 16.788 1.890 1.00 70.81 83 VAL A C 1
ATOM 700 O O . VAL A 1 83 ? -17.059 16.622 0.975 1.00 70.81 83 VAL A O 1
ATOM 703 N N . CYS A 1 84 ? -19.117 16.340 1.815 1.00 55.88 84 CYS A N 1
ATOM 704 C CA . CYS A 1 84 ? -19.655 15.455 0.776 1.00 55.88 84 CYS A CA 1
ATOM 705 C C . CYS A 1 84 ? -20.289 16.190 -0.436 1.00 55.88 84 CYS A C 1
ATOM 707 O O . CYS A 1 84 ? -21.129 15.632 -1.135 1.00 55.88 84 CYS A O 1
ATOM 709 N N . PHE A 1 85 ? -19.911 17.444 -0.726 1.00 48.84 85 PHE A N 1
ATOM 710 C CA . PHE A 1 85 ? -20.441 18.199 -1.884 1.00 48.84 85 PHE A CA 1
ATOM 711 C C . PHE A 1 85 ? -19.715 17.936 -3.218 1.00 48.84 85 PHE A C 1
ATOM 713 O O . PHE A 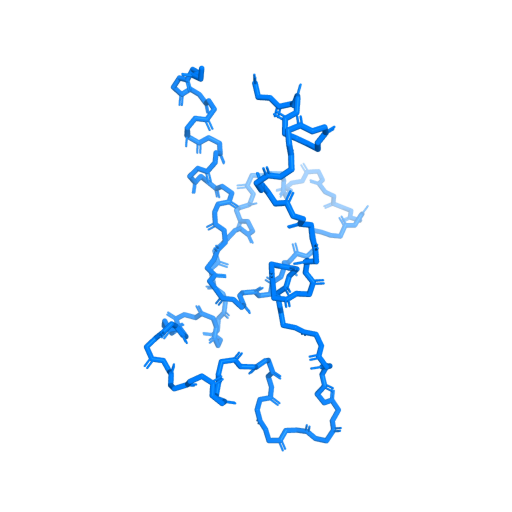1 85 ? -19.917 18.664 -4.188 1.00 48.84 85 PHE A O 1
ATOM 720 N N . ALA A 1 86 ? -18.883 16.899 -3.294 1.00 48.53 86 ALA A N 1
ATOM 721 C CA . ALA A 1 86 ? -18.192 16.502 -4.516 1.00 48.53 86 ALA A CA 1
ATOM 722 C C . ALA A 1 86 ? -18.569 15.064 -4.906 1.00 48.53 86 ALA A C 1
ATOM 724 O O . ALA A 1 86 ? -17.790 14.134 -4.706 1.00 48.53 86 ALA A O 1
ATOM 725 N N . CYS A 1 87 ? -19.776 14.879 -5.443 1.00 38.38 87 CYS A N 1
ATOM 726 C CA . CYS A 1 87 ? -20.146 13.709 -6.241 1.00 38.38 87 CYS A CA 1
ATOM 727 C C . CYS A 1 87 ? -21.046 14.158 -7.393 1.00 38.38 87 CYS A C 1
ATOM 729 O O . CYS A 1 87 ? -22.068 14.819 -7.099 1.00 38.38 87 CYS A O 1
#

InterPro domains:
  IPR009730 Micro-fibrillar-associated protein 1, C-terminal [PF06991] (12-75)
  IPR033194 Microfibrillar-associated protein 1 [PTHR15327] (12-82)

Organism: Oryza nivara (NCBI:txid4536)